Protein AF-A0A0G0GEG6-F1 (afdb_monomer)

Structure (mmCIF, N/CA/C/O backbone):
data_AF-A0A0G0GEG6-F1
#
_entry.id   AF-A0A0G0GEG6-F1
#
loop_
_atom_site.group_PDB
_atom_site.id
_atom_site.type_symbol
_atom_site.label_atom_id
_atom_site.label_alt_id
_atom_site.label_comp_id
_atom_site.label_asym_id
_atom_site.label_entity_id
_atom_site.label_seq_id
_atom_site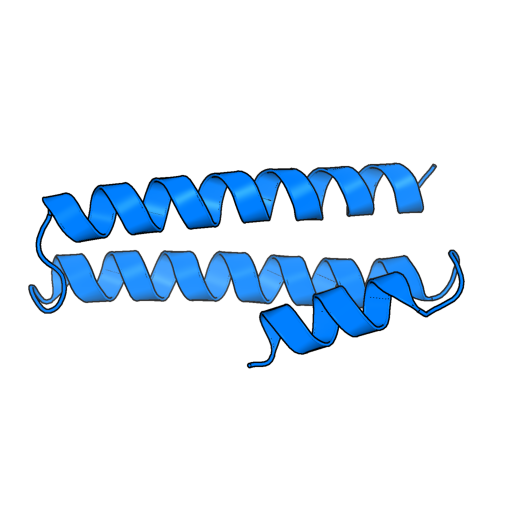.pdbx_PDB_ins_code
_atom_site.Cartn_x
_atom_site.Cartn_y
_atom_site.Cartn_z
_atom_site.occupancy
_atom_site.B_iso_or_equiv
_atom_site.auth_seq_id
_atom_site.auth_comp_id
_atom_site.auth_asym_id
_atom_site.auth_atom_id
_atom_site.pdbx_PDB_model_num
ATOM 1 N N . MET A 1 1 ? -6.068 -9.829 -1.304 1.00 72.88 1 MET A N 1
ATOM 2 C CA . MET A 1 1 ? -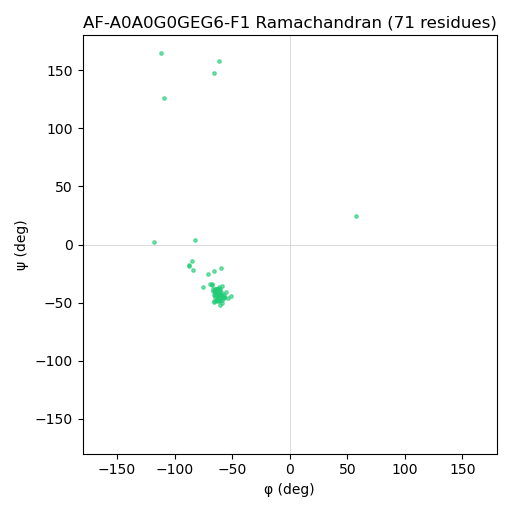5.228 -10.694 -2.159 1.00 72.88 1 MET A CA 1
ATOM 3 C C . MET A 1 1 ? -4.637 -9.897 -3.318 1.00 72.88 1 MET A C 1
ATOM 5 O O . MET A 1 1 ? -3.424 -9.883 -3.461 1.00 72.88 1 MET A O 1
ATOM 9 N N . GLU A 1 2 ? -5.450 -9.096 -4.013 1.00 92.19 2 GLU A N 1
ATOM 10 C CA . GLU A 1 2 ? -5.044 -8.316 -5.197 1.00 92.19 2 GLU A CA 1
ATOM 11 C C . GLU A 1 2 ? -3.782 -7.443 -5.041 1.00 92.19 2 GLU A C 1
ATOM 13 O O . GLU A 1 2 ? -2.935 -7.451 -5.925 1.00 92.19 2 GLU A O 1
ATOM 18 N N . LEU A 1 3 ? -3.599 -6.702 -3.936 1.00 95.25 3 LEU A N 1
ATOM 19 C CA . LEU A 1 3 ? -2.381 -5.890 -3.753 1.00 95.25 3 LEU A CA 1
ATOM 20 C C . LEU A 1 3 ? -1.111 -6.758 -3.748 1.00 95.25 3 LEU A C 1
ATOM 22 O O . LEU A 1 3 ? -0.127 -6.424 -4.403 1.00 95.25 3 LEU A O 1
ATOM 26 N N . LEU A 1 4 ? -1.144 -7.879 -3.026 1.00 95.19 4 LEU A N 1
ATOM 27 C CA . LEU A 1 4 ? -0.010 -8.793 -2.926 1.00 95.19 4 LEU A CA 1
ATOM 28 C C . LEU A 1 4 ? 0.285 -9.448 -4.279 1.00 95.19 4 LEU A C 1
ATOM 30 O O . LEU A 1 4 ? 1.437 -9.486 -4.695 1.00 95.19 4 LEU A O 1
ATOM 34 N N . GLU A 1 5 ? -0.752 -9.892 -4.991 1.00 96.38 5 GLU A N 1
ATOM 35 C CA . GLU A 1 5 ? -0.625 -10.443 -6.344 1.00 96.38 5 GLU A CA 1
ATOM 36 C C . GLU A 1 5 ? 0.041 -9.448 -7.297 1.00 96.38 5 GLU A C 1
ATOM 38 O O . GLU A 1 5 ? 0.963 -9.813 -8.022 1.00 96.38 5 GLU A O 1
ATOM 43 N N . LYS A 1 6 ? -0.365 -8.172 -7.260 1.00 96.06 6 LYS A N 1
ATOM 44 C CA . LYS A 1 6 ? 0.235 -7.126 -8.099 1.00 96.06 6 LYS A CA 1
ATOM 45 C C . LYS A 1 6 ? 1.689 -6.852 -7.720 1.00 96.06 6 LYS A C 1
ATOM 47 O O . LYS A 1 6 ? 2.509 -6.675 -8.615 1.00 96.06 6 LYS A O 1
ATOM 52 N N . ILE A 1 7 ? 2.038 -6.862 -6.430 1.00 95.94 7 ILE A N 1
ATOM 53 C CA . ILE A 1 7 ? 3.436 -6.708 -5.987 1.00 95.94 7 ILE A CA 1
ATOM 54 C C . ILE A 1 7 ? 4.295 -7.891 -6.453 1.00 95.94 7 ILE A C 1
ATOM 56 O O . ILE A 1 7 ? 5.388 -7.680 -6.985 1.00 95.94 7 ILE A O 1
ATOM 60 N N . ILE A 1 8 ? 3.806 -9.124 -6.300 1.00 96.38 8 ILE A N 1
ATOM 61 C CA . ILE A 1 8 ? 4.506 -10.326 -6.770 1.00 96.38 8 ILE A CA 1
ATOM 62 C C . ILE A 1 8 ? 4.675 -10.266 -8.290 1.00 96.38 8 ILE A C 1
ATOM 64 O O . ILE A 1 8 ? 5.786 -10.446 -8.786 1.00 96.38 8 ILE A O 1
ATOM 68 N N . LEU A 1 9 ? 3.616 -9.937 -9.031 1.00 96.69 9 LEU A N 1
ATOM 69 C CA . LEU A 1 9 ? 3.663 -9.810 -10.485 1.00 96.69 9 LEU A CA 1
ATOM 70 C C . LEU A 1 9 ? 4.680 -8.747 -10.923 1.00 96.69 9 LEU A C 1
ATOM 72 O O . LEU A 1 9 ? 5.570 -9.043 -11.713 1.00 96.69 9 LEU A O 1
ATOM 76 N N . ALA A 1 10 ? 4.625 -7.542 -10.349 1.00 95.81 10 ALA A N 1
ATOM 77 C CA . ALA A 1 10 ? 5.562 -6.453 -10.640 1.00 95.81 10 ALA A CA 1
ATOM 78 C C . ALA A 1 10 ? 7.031 -6.800 -10.328 1.00 95.81 10 ALA A C 1
ATOM 80 O O . ALA A 1 10 ? 7.947 -6.146 -10.832 1.00 95.81 10 ALA A O 1
ATOM 81 N N . SER A 1 11 ? 7.271 -7.803 -9.482 1.00 93.81 11 SER A N 1
ATOM 82 C CA . SER A 1 11 ? 8.616 -8.277 -9.1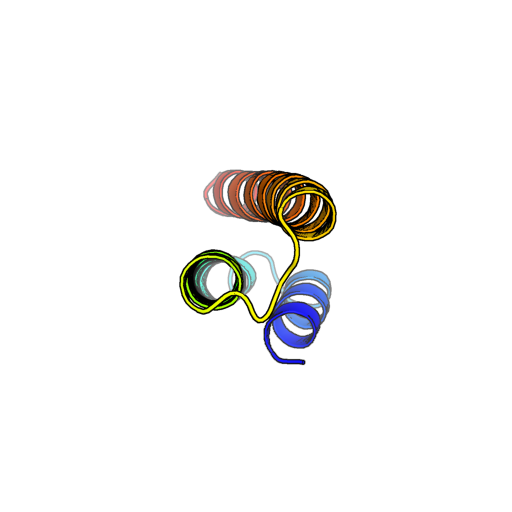41 1.00 93.81 11 SER A CA 1
ATOM 83 C C . SER A 1 11 ? 9.168 -9.294 -10.146 1.00 93.81 11 SER A C 1
ATOM 85 O O . SER A 1 11 ? 10.370 -9.535 -10.142 1.00 93.81 11 SER A O 1
ATOM 87 N N . ASN A 1 12 ? 8.319 -9.857 -11.013 1.00 96.19 12 ASN A N 1
ATOM 88 C CA . ASN A 1 12 ? 8.663 -10.947 -11.934 1.00 96.19 12 ASN A CA 1
ATOM 89 C C . ASN A 1 12 ? 8.516 -10.583 -13.424 1.00 96.19 12 ASN A C 1
ATOM 91 O O . ASN A 1 12 ? 8.738 -11.436 -14.278 1.00 96.19 12 ASN A O 1
ATOM 95 N N . ILE A 1 13 ? 8.148 -9.343 -13.750 1.00 95.00 13 ILE A N 1
ATOM 96 C CA . ILE A 1 13 ? 7.971 -8.876 -15.136 1.00 95.00 13 ILE A CA 1
ATOM 97 C C . ILE A 1 13 ? 9.033 -7.857 -15.545 1.00 95.00 13 ILE A C 1
ATOM 99 O O . ILE A 1 13 ? 9.743 -7.291 -14.708 1.00 95.00 13 ILE A O 1
ATOM 103 N N . SER A 1 14 ? 9.134 -7.621 -16.854 1.00 91.12 14 SER A N 1
ATOM 104 C CA . SER A 1 14 ? 10.081 -6.671 -17.431 1.00 91.12 14 SER A CA 1
ATOM 105 C C . SER A 1 14 ? 9.830 -5.238 -16.947 1.00 91.12 14 SER A C 1
ATOM 107 O O . SER A 1 14 ? 8.724 -4.865 -16.545 1.00 91.12 14 SER A O 1
ATOM 109 N N . LYS A 1 15 ? 10.861 -4.388 -17.019 1.00 85.00 15 LYS A N 1
ATOM 110 C CA . LYS A 1 15 ? 10.758 -2.979 -16.607 1.00 85.00 15 LYS A CA 1
ATOM 111 C C . LYS A 1 15 ? 9.675 -2.226 -17.393 1.00 85.00 15 LYS A C 1
ATOM 113 O O . LYS A 1 15 ? 8.992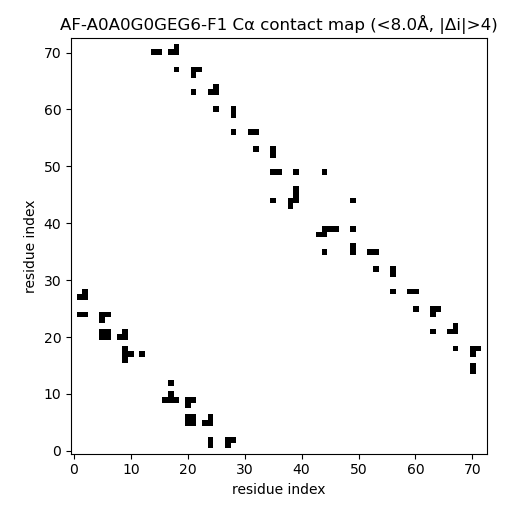 -1.394 -16.801 1.00 85.00 15 LYS A O 1
ATOM 118 N N . GLN A 1 16 ? 9.489 -2.537 -18.683 1.00 86.19 16 GLN A N 1
ATOM 119 C CA . GLN A 1 16 ? 8.456 -1.905 -19.513 1.00 86.19 16 GLN A CA 1
ATOM 120 C C . GLN A 1 16 ? 7.035 -2.244 -19.033 1.00 86.19 16 GLN A C 1
ATOM 122 O O . GLN A 1 16 ? 6.160 -1.381 -19.028 1.00 86.19 16 GLN A O 1
ATOM 127 N N . GLU A 1 17 ? 6.808 -3.479 -18.588 1.00 92.31 17 GLU A N 1
ATOM 128 C CA . GLU A 1 17 ? 5.487 -3.969 -18.163 1.00 92.31 17 GLU A CA 1
ATOM 129 C C . GLU A 1 17 ? 5.194 -3.692 -16.681 1.00 92.31 17 GLU A C 1
ATOM 131 O O . GLU A 1 17 ? 4.042 -3.707 -16.243 1.00 92.31 17 GLU A O 1
ATOM 136 N N . LYS A 1 18 ? 6.233 -3.398 -15.893 1.00 95.00 18 LYS A N 1
ATOM 137 C CA . LYS A 1 18 ? 6.144 -3.176 -14.447 1.00 95.00 18 LYS A CA 1
ATOM 138 C C . LYS A 1 18 ? 5.311 -1.956 -14.065 1.00 95.00 18 LYS A C 1
ATOM 140 O O . LYS A 1 18 ? 4.581 -1.989 -13.073 1.00 95.00 18 LYS A O 1
ATOM 145 N N . LEU A 1 19 ? 5.417 -0.871 -14.830 1.00 95.62 19 LEU A N 1
ATOM 146 C CA . LEU A 1 19 ? 4.808 0.411 -14.476 1.00 95.62 19 LEU A CA 1
ATOM 147 C C . LEU A 1 19 ? 3.265 0.357 -14.408 1.00 95.62 19 LEU A C 1
ATOM 149 O O . LEU A 1 19 ? 2.724 0.812 -13.396 1.00 95.62 19 LEU A O 1
ATOM 153 N N . PRO A 1 20 ? 2.540 -0.200 -15.401 1.00 96.25 20 PRO A N 1
ATOM 154 C CA . PRO A 1 20 ? 1.094 -0.406 -15.297 1.00 96.25 20 PRO A CA 1
ATOM 155 C C . PRO A 1 20 ? 0.679 -1.189 -14.043 1.00 96.25 20 PRO A C 1
ATOM 157 O O . PRO A 1 20 ? -0.198 -0.746 -13.303 1.00 96.25 20 PRO A O 1
ATOM 160 N N . VAL A 1 21 ? 1.373 -2.291 -13.739 1.00 97.62 21 VAL A N 1
ATOM 161 C CA . VAL A 1 21 ? 1.060 -3.145 -12.579 1.00 97.62 21 VAL A CA 1
ATOM 162 C C . VAL A 1 21 ? 1.278 -2.407 -11.256 1.00 97.62 21 VAL A C 1
ATOM 164 O O . VAL A 1 21 ? 0.461 -2.514 -10.341 1.00 97.62 21 VAL A O 1
ATOM 167 N N . LEU A 1 22 ? 2.341 -1.606 -11.147 1.00 97.44 22 LEU A N 1
ATOM 168 C CA . LEU A 1 22 ? 2.588 -0.791 -9.955 1.00 97.44 22 LEU A CA 1
ATOM 169 C C . LEU A 1 22 ? 1.554 0.328 -9.773 1.00 97.44 22 LEU A C 1
ATOM 171 O O . LEU A 1 22 ? 1.201 0.646 -8.638 1.00 97.44 22 LEU A O 1
ATOM 175 N N . ARG A 1 23 ? 1.038 0.914 -10.861 1.00 97.19 23 ARG A N 1
ATOM 176 C CA . ARG A 1 23 ? -0.059 1.894 -10.780 1.00 97.19 23 ARG A CA 1
ATOM 177 C C . ARG A 1 23 ? -1.336 1.249 -10.254 1.00 97.19 23 ARG A C 1
ATOM 179 O O . ARG A 1 23 ? -1.984 1.820 -9.383 1.00 97.19 23 ARG A O 1
ATOM 186 N N . GLU A 1 24 ? -1.657 0.041 -10.707 1.00 97.75 24 GLU A N 1
ATOM 187 C CA . GLU A 1 24 ? -2.778 -0.722 -10.150 1.00 97.75 24 GLU A CA 1
ATOM 188 C C . GLU A 1 24 ? -2.563 -1.049 -8.668 1.00 97.75 24 GLU A C 1
ATOM 190 O O . GLU A 1 24 ? -3.478 -0.877 -7.865 1.00 97.75 24 GLU A O 1
ATOM 195 N N . ALA A 1 25 ? -1.348 -1.451 -8.276 1.00 98.06 25 ALA A N 1
ATOM 196 C CA . ALA A 1 25 ? -1.011 -1.666 -6.870 1.00 98.06 25 ALA A CA 1
ATOM 197 C C . ALA A 1 25 ? -1.220 -0.390 -6.032 1.00 98.06 25 ALA A C 1
ATOM 199 O O . ALA A 1 25 ? -1.799 -0.464 -4.950 1.00 98.06 25 ALA A O 1
ATOM 200 N N . SER A 1 26 ? -0.834 0.783 -6.549 1.00 98.06 26 SER A N 1
ATOM 201 C CA . SER A 1 26 ? -1.076 2.078 -5.894 1.00 98.06 26 SER A CA 1
ATOM 202 C C . SER A 1 26 ? -2.564 2.314 -5.628 1.00 98.06 26 SER A C 1
ATOM 204 O O . SER A 1 26 ? -2.938 2.658 -4.511 1.00 98.06 26 SER A O 1
ATOM 206 N N . VAL A 1 27 ? -3.426 2.047 -6.615 1.00 98.12 27 VAL A N 1
ATOM 207 C CA . VAL A 1 27 ? -4.887 2.172 -6.456 1.00 98.12 27 VAL A CA 1
ATOM 208 C C . VAL A 1 27 ? -5.404 1.240 -5.355 1.00 98.12 27 VAL A C 1
ATOM 210 O O . VAL A 1 27 ? -6.268 1.624 -4.568 1.00 98.12 27 VAL A O 1
ATOM 213 N N . LYS A 1 28 ? -4.862 0.019 -5.246 1.00 98.06 28 LYS A N 1
ATOM 214 C CA . LYS A 1 28 ? -5.242 -0.923 -4.179 1.00 98.06 28 LYS A CA 1
ATOM 215 C C . LYS A 1 28 ? -4.767 -0.471 -2.794 1.00 98.06 28 LYS A C 1
ATOM 217 O O . LYS A 1 28 ? -5.481 -0.704 -1.821 1.00 98.06 28 LYS A O 1
ATOM 222 N N . VAL A 1 29 ? -3.614 0.193 -2.693 1.00 98.19 29 VAL A N 1
ATOM 223 C CA . VAL A 1 29 ? -3.161 0.824 -1.439 1.00 98.19 29 VAL A CA 1
ATOM 224 C C . VAL A 1 29 ? -4.142 1.916 -1.005 1.00 98.19 29 VAL A C 1
ATOM 226 O O . VAL A 1 29 ? -4.554 1.937 0.155 1.00 98.19 29 VAL A O 1
ATOM 229 N N . ASP A 1 30 ? -4.567 2.781 -1.928 1.00 98.12 30 ASP A N 1
ATOM 230 C CA . ASP A 1 30 ? -5.524 3.852 -1.626 1.00 98.12 30 ASP A CA 1
ATOM 231 C C . ASP A 1 30 ? -6.898 3.303 -1.225 1.00 98.12 30 ASP A C 1
ATOM 233 O O . ASP A 1 30 ? -7.510 3.787 -0.271 1.00 98.12 30 ASP A O 1
ATOM 237 N N . LEU A 1 31 ? -7.351 2.232 -1.881 1.00 98.00 31 LEU A N 1
ATOM 238 C CA . LEU A 1 31 ? -8.581 1.538 -1.504 1.00 98.00 31 LEU A CA 1
ATOM 239 C C . LEU A 1 31 ? -8.522 0.998 -0.065 1.00 98.00 31 LEU A C 1
ATOM 241 O O . LEU A 1 31 ? -9.480 1.155 0.692 1.00 98.00 31 LEU A O 1
ATOM 245 N N . LEU A 1 32 ? -7.396 0.401 0.339 1.00 97.44 32 LEU A N 1
ATOM 246 C CA . LEU A 1 32 ? -7.218 -0.096 1.707 1.00 97.44 32 LEU A CA 1
ATOM 247 C C . LEU A 1 32 ? -7.227 1.033 2.743 1.00 97.44 32 LEU A C 1
ATOM 249 O O . LEU A 1 32 ? -7.864 0.874 3.782 1.00 97.44 32 L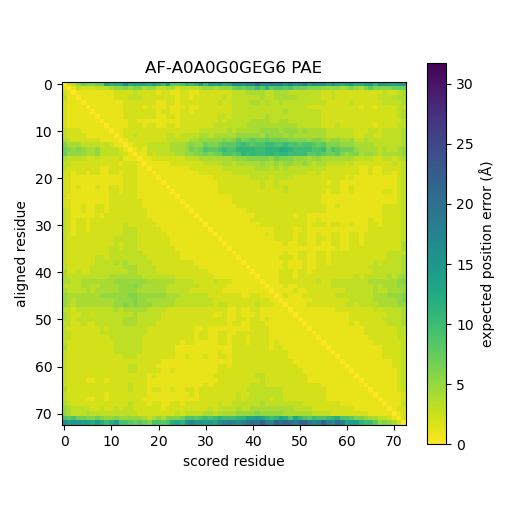EU A O 1
ATOM 253 N N . ARG A 1 33 ? -6.608 2.186 2.451 1.00 97.56 33 ARG A N 1
ATOM 254 C CA . ARG A 1 33 ? -6.691 3.375 3.324 1.00 97.56 33 ARG A CA 1
ATOM 255 C C . ARG A 1 33 ? -8.134 3.807 3.551 1.00 97.56 33 ARG A C 1
ATOM 257 O O . ARG A 1 33 ? -8.538 4.053 4.686 1.00 97.56 33 ARG A O 1
ATOM 264 N N . VAL A 1 34 ? -8.933 3.855 2.482 1.00 98.00 34 VAL A N 1
ATOM 265 C CA . VAL A 1 34 ? -10.361 4.186 2.584 1.00 98.00 34 VAL A CA 1
ATOM 266 C C . VAL A 1 34 ? -11.087 3.169 3.463 1.00 98.00 34 VAL A C 1
ATOM 268 O O . VAL A 1 34 ? -11.829 3.571 4.354 1.00 98.00 34 VAL A O 1
ATOM 271 N N . PHE A 1 35 ? -10.844 1.868 3.286 1.00 97.88 35 PHE A N 1
ATOM 272 C CA . PHE A 1 35 ? -11.461 0.845 4.133 1.00 97.88 35 PHE A CA 1
ATOM 273 C C . PHE A 1 35 ? -11.041 0.931 5.600 1.00 97.88 35 PHE A C 1
ATOM 275 O O . PHE A 1 35 ? -11.895 0.774 6.469 1.00 97.88 35 PHE A O 1
ATOM 282 N N . PHE A 1 36 ? -9.776 1.216 5.905 1.00 98.06 36 PHE A N 1
ATOM 283 C CA . PHE A 1 36 ? -9.334 1.393 7.290 1.00 98.06 36 PHE A CA 1
ATOM 284 C C . PHE A 1 36 ? -9.982 2.615 7.933 1.00 98.06 36 PHE A C 1
ATOM 286 O O . PHE A 1 36 ? -10.470 2.524 9.062 1.00 98.06 36 PHE A O 1
ATOM 293 N N . LYS A 1 37 ? -10.070 3.728 7.197 1.00 97.69 37 LYS A N 1
ATOM 294 C CA . LYS A 1 37 ? -10.763 4.933 7.658 1.00 97.69 37 LYS A CA 1
ATOM 295 C C . LYS A 1 37 ? -12.245 4.667 7.912 1.00 97.69 37 LYS A C 1
ATOM 297 O O . LYS A 1 37 ? -12.729 4.964 8.997 1.00 97.69 37 LYS A O 1
ATOM 302 N N . LEU A 1 38 ? -12.939 4.031 6.968 1.00 98.50 38 LEU A N 1
ATOM 303 C CA . LEU A 1 38 ? -14.343 3.651 7.137 1.00 98.50 38 LEU A CA 1
ATOM 304 C C . LEU A 1 38 ? -14.534 2.679 8.306 1.00 98.50 38 LEU A C 1
ATOM 306 O O . LEU A 1 38 ? -15.462 2.838 9.091 1.00 98.50 38 LEU A O 1
ATOM 310 N N . GLY A 1 39 ? -13.642 1.700 8.462 1.00 98.38 39 GLY A N 1
ATOM 311 C CA . GLY A 1 39 ? -13.668 0.762 9.581 1.00 98.38 39 GLY A CA 1
ATOM 312 C C . GLY A 1 39 ? -13.528 1.464 10.931 1.00 98.38 39 GLY A C 1
ATOM 313 O O . GLY A 1 39 ? -14.242 1.122 11.872 1.00 98.38 39 GLY A O 1
ATOM 314 N N . LYS A 1 40 ? -12.672 2.485 11.026 1.00 98.25 40 LYS A N 1
ATOM 315 C CA . LYS A 1 40 ? -12.589 3.350 12.208 1.00 98.25 40 LYS A CA 1
ATOM 316 C C . LYS A 1 40 ? -13.864 4.175 12.402 1.00 98.25 40 LYS A C 1
ATOM 318 O O . LYS A 1 40 ? -14.407 4.188 13.505 1.00 98.25 40 LYS A O 1
ATOM 323 N N . ASP A 1 41 ? -14.342 4.851 11.360 1.00 98.19 41 ASP A N 1
ATOM 324 C CA . ASP A 1 41 ? -15.499 5.757 11.434 1.00 98.19 41 ASP A CA 1
ATOM 325 C C . ASP A 1 41 ? -16.778 5.007 11.850 1.00 98.19 41 ASP A C 1
ATOM 327 O O . ASP A 1 41 ? -17.576 5.505 12.645 1.00 98.19 41 ASP A O 1
ATOM 331 N N . LEU A 1 42 ? -16.928 3.762 11.390 1.00 98.38 42 LEU A N 1
ATOM 332 C CA . LEU A 1 42 ? -18.008 2.847 11.767 1.00 98.38 42 LEU A CA 1
ATOM 333 C C . LEU A 1 42 ? -17.757 2.108 13.093 1.00 98.38 42 LEU A C 1
ATOM 335 O O . LEU A 1 42 ? -18.560 1.260 13.478 1.00 98.38 42 LEU A O 1
ATOM 339 N N . LYS A 1 43 ? -16.662 2.415 13.801 1.00 97.56 43 LYS A N 1
ATOM 340 C CA . LYS A 1 43 ? -16.245 1.784 15.068 1.00 97.56 43 LYS A CA 1
ATOM 341 C C . LYS A 1 43 ? -16.046 0.262 14.986 1.00 97.56 43 LYS A C 1
ATOM 343 O O . LYS A 1 43 ? -16.113 -0.425 16.001 1.00 97.56 43 LYS A O 1
ATOM 348 N N . ILE A 1 44 ? -15.773 -0.261 13.792 1.00 98.50 44 ILE A N 1
ATOM 349 C 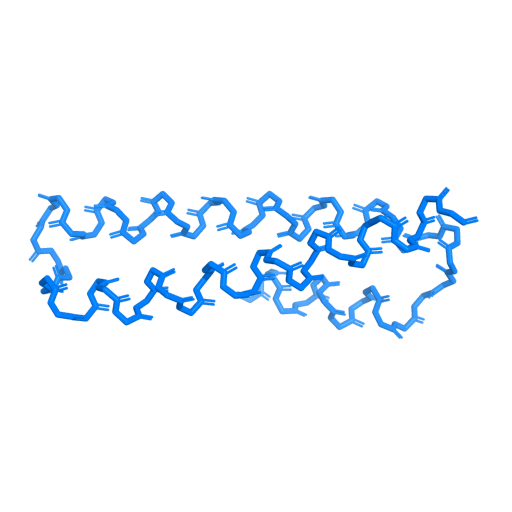CA . ILE A 1 44 ? -15.378 -1.659 13.557 1.00 98.50 44 ILE A CA 1
ATOM 350 C C . ILE A 1 44 ? -13.914 -1.862 13.976 1.00 98.50 44 ILE A C 1
ATOM 352 O O . ILE A 1 44 ? -13.551 -2.908 14.507 1.00 98.50 44 ILE A O 1
ATOM 356 N N . ILE A 1 45 ? -13.073 -0.849 13.745 1.00 98.00 45 ILE A N 1
ATOM 357 C CA . ILE A 1 45 ? -11.649 -0.842 14.090 1.00 98.00 45 ILE A CA 1
ATOM 358 C C . ILE A 1 45 ? -11.425 0.135 15.245 1.00 98.00 45 ILE A C 1
ATOM 360 O O . ILE A 1 45 ? -11.770 1.312 15.162 1.00 98.00 45 ILE A O 1
ATOM 364 N N . GLU A 1 46 ? -10.807 -0.348 16.320 1.00 98.06 46 GLU A N 1
ATOM 365 C CA . GLU A 1 46 ? -10.391 0.490 17.444 1.00 98.06 46 GLU A CA 1
ATOM 366 C C . GLU A 1 46 ? -9.300 1.490 17.028 1.00 98.06 46 GLU A C 1
ATOM 368 O O . GLU A 1 46 ? -8.436 1.182 16.208 1.00 98.06 46 GLU A O 1
ATOM 373 N N . ASN A 1 47 ? -9.278 2.673 17.647 1.00 96.62 47 ASN A N 1
ATOM 374 C CA . ASN A 1 47 ? -8.356 3.752 17.271 1.00 96.62 47 ASN A CA 1
ATOM 375 C C . ASN A 1 47 ? -6.874 3.344 17.279 1.00 96.62 47 ASN A C 1
ATOM 377 O O . ASN A 1 47 ? -6.143 3.734 16.373 1.00 96.62 47 ASN A O 1
ATOM 381 N N . ILE A 1 48 ? -6.435 2.564 18.272 1.00 97.50 48 ILE A N 1
ATOM 382 C CA . ILE A 1 48 ? -5.038 2.106 18.372 1.00 97.50 48 ILE A CA 1
ATOM 383 C C . ILE A 1 48 ? -4.689 1.207 17.180 1.00 97.50 48 ILE A C 1
ATOM 385 O O . ILE A 1 48 ? -3.712 1.465 16.482 1.00 97.50 48 ILE A O 1
ATOM 389 N N . LYS A 1 49 ? -5.551 0.230 16.871 1.00 97.75 49 LYS A N 1
ATOM 390 C CA . LYS A 1 49 ? -5.385 -0.666 15.716 1.00 97.75 49 LYS A CA 1
ATOM 391 C C . LYS A 1 49 ? -5.429 0.096 14.392 1.00 97.75 49 LYS A C 1
ATOM 393 O O . LYS A 1 49 ? -4.661 -0.201 13.485 1.00 97.75 49 LYS A O 1
ATOM 398 N N . TYR A 1 50 ? -6.297 1.103 14.273 1.00 98.12 50 TYR A N 1
ATOM 399 C CA . TYR A 1 50 ? -6.331 1.968 13.094 1.00 98.12 50 TYR A CA 1
ATOM 400 C C . TYR A 1 50 ? -4.993 2.684 12.878 1.00 98.12 50 TYR A C 1
ATOM 402 O O . TYR A 1 50 ? -4.520 2.729 11.750 1.00 98.12 50 TYR A O 1
ATOM 410 N N . ILE A 1 51 ? -4.363 3.210 13.935 1.00 97.94 51 ILE A N 1
ATOM 411 C CA . ILE A 1 51 ? -3.062 3.890 13.824 1.00 97.94 51 ILE A CA 1
ATOM 412 C C . ILE A 1 51 ? -1.985 2.923 13.314 1.00 97.94 51 ILE A C 1
ATOM 414 O O . ILE A 1 51 ? -1.215 3.276 12.424 1.00 97.94 51 ILE A O 1
ATOM 418 N N . GLU A 1 52 ? -1.949 1.694 13.829 1.00 98.31 52 GLU A N 1
ATOM 419 C CA . GLU A 1 52 ? -1.006 0.662 13.376 1.00 98.31 52 GLU A CA 1
ATOM 420 C C . GLU A 1 52 ? -1.218 0.288 11.900 1.00 98.31 52 GLU A C 1
ATOM 422 O O . GLU A 1 52 ? -0.257 0.204 11.125 1.00 98.31 52 GLU A O 1
ATOM 427 N N . LEU A 1 53 ? -2.479 0.116 11.491 1.00 98.06 53 LEU A N 1
ATOM 428 C CA . LEU A 1 53 ? -2.854 -0.162 10.103 1.00 98.06 53 LEU A CA 1
ATOM 429 C C . LEU A 1 53 ? -2.504 1.006 9.173 1.00 98.06 53 LEU A C 1
ATOM 431 O O . LEU A 1 53 ? -1.945 0.781 8.098 1.00 98.06 53 LEU A O 1
ATOM 435 N N . GLU A 1 54 ? -2.776 2.241 9.596 1.00 97.62 54 GLU A N 1
ATOM 436 C CA . GLU A 1 54 ? -2.510 3.454 8.821 1.00 97.62 54 GLU A CA 1
ATOM 437 C C . GLU A 1 54 ? -1.003 3.689 8.635 1.00 97.62 54 GLU A C 1
ATOM 439 O O . GLU A 1 54 ? -0.547 4.024 7.538 1.00 97.62 54 GLU A O 1
ATOM 444 N N . ASN A 1 55 ? -0.201 3.436 9.671 1.00 98.25 55 ASN A N 1
ATOM 445 C CA . ASN A 1 55 ? 1.259 3.478 9.574 1.00 98.25 55 ASN A CA 1
ATOM 446 C C . ASN A 1 55 ? 1.772 2.429 8.578 1.00 98.25 55 ASN A C 1
ATOM 448 O O . ASN A 1 55 ? 2.562 2.743 7.686 1.00 98.25 55 ASN A O 1
ATOM 452 N N . SER A 1 56 ? 1.268 1.198 8.678 1.00 97.94 56 SER A N 1
ATOM 453 C CA . SER A 1 56 ? 1.675 0.096 7.802 1.00 97.94 56 SER A CA 1
ATOM 454 C C . SER A 1 56 ? 1.336 0.375 6.332 1.00 97.94 56 SER A C 1
ATOM 456 O O . SER A 1 56 ? 2.192 0.246 5.456 1.00 97.94 56 SER A O 1
ATOM 458 N N . ILE A 1 57 ? 0.106 0.815 6.038 1.00 97.75 57 ILE A N 1
ATOM 459 C CA . ILE A 1 57 ? -0.319 1.114 4.660 1.00 97.75 57 ILE A CA 1
ATOM 460 C C . ILE A 1 57 ? 0.352 2.377 4.102 1.00 97.75 57 ILE A C 1
ATOM 462 O O . ILE A 1 57 ? 0.535 2.514 2.888 1.00 97.75 57 ILE A O 1
ATOM 466 N N . THR A 1 58 ? 0.767 3.301 4.970 1.00 98.19 58 THR A N 1
ATOM 467 C CA . THR A 1 58 ? 1.576 4.461 4.585 1.00 98.19 58 THR A CA 1
ATOM 468 C C . THR A 1 58 ? 2.953 4.034 4.094 1.00 98.19 58 THR A C 1
ATOM 470 O O . THR A 1 58 ? 3.348 4.444 3.000 1.00 98.19 58 THR A O 1
ATOM 473 N N . GLU A 1 59 ? 3.652 3.168 4.831 1.00 98.38 59 GLU A N 1
ATOM 474 C CA . GLU A 1 59 ? 4.961 2.663 4.401 1.00 98.38 59 GLU A CA 1
ATOM 475 C C . GLU A 1 59 ? 4.869 1.835 3.117 1.00 98.38 59 GLU A C 1
ATOM 477 O O . GLU A 1 59 ? 5.634 2.070 2.179 1.00 98.38 59 GLU A O 1
ATOM 482 N N . ILE A 1 60 ? 3.859 0.967 2.995 1.00 97.81 60 ILE A N 1
ATOM 483 C CA . ILE A 1 60 ? 3.599 0.233 1.746 1.00 97.81 60 ILE A CA 1
ATOM 484 C C . ILE A 1 60 ? 3.390 1.208 0.576 1.00 97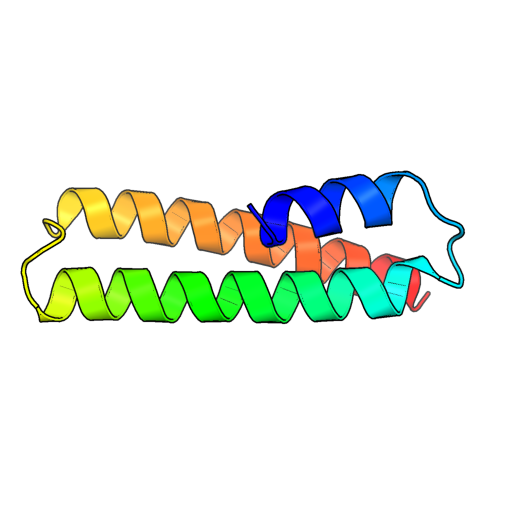.81 60 ILE A C 1
ATOM 486 O O . ILE A 1 60 ? 3.960 1.028 -0.500 1.00 97.81 60 ILE A O 1
ATOM 490 N N . GLY A 1 61 ? 2.621 2.283 0.776 1.00 98.12 61 GLY A N 1
ATOM 491 C CA . GLY A 1 61 ? 2.415 3.301 -0.253 1.00 98.12 61 GLY A CA 1
ATOM 492 C C . GLY A 1 61 ? 3.694 4.039 -0.656 1.00 98.12 61 GLY A C 1
ATOM 493 O O . GLY A 1 61 ? 3.894 4.297 -1.843 1.00 98.12 61 GLY A O 1
ATOM 494 N N . LYS A 1 62 ? 4.590 4.340 0.294 1.00 98.44 62 LYS A N 1
ATOM 495 C CA . LYS A 1 62 ? 5.907 4.927 -0.008 1.00 98.44 62 LYS A CA 1
ATOM 496 C C . LYS A 1 62 ? 6.762 3.978 -0.846 1.00 98.44 62 LYS A C 1
ATOM 498 O O . LYS A 1 62 ? 7.369 4.426 -1.817 1.00 98.44 62 LYS A O 1
ATOM 503 N N . MET A 1 63 ? 6.769 2.684 -0.518 1.00 97.81 63 MET A N 1
ATOM 504 C CA . MET A 1 63 ? 7.489 1.662 -1.286 1.00 97.81 63 MET A CA 1
ATOM 505 C C . MET A 1 63 ? 6.974 1.584 -2.727 1.00 97.81 63 MET A C 1
ATOM 507 O O . MET A 1 63 ? 7.754 1.734 -3.668 1.00 97.81 63 MET A O 1
ATOM 511 N N . VAL A 1 64 ? 5.655 1.444 -2.908 1.00 97.62 64 VAL A N 1
ATOM 512 C CA . VAL A 1 64 ? 5.028 1.387 -4.241 1.00 97.62 64 VAL A CA 1
ATOM 513 C C . VAL A 1 64 ? 5.305 2.668 -5.033 1.00 97.62 64 VAL A C 1
ATOM 515 O O . VAL A 1 64 ? 5.725 2.600 -6.188 1.00 97.62 64 VAL A O 1
ATOM 518 N N . GLY A 1 65 ? 5.156 3.841 -4.411 1.00 97.56 65 GLY A N 1
ATOM 519 C CA . GLY A 1 65 ? 5.459 5.126 -5.044 1.00 97.56 65 GLY A CA 1
ATOM 520 C C . GLY A 1 65 ? 6.930 5.269 -5.452 1.00 97.56 65 GLY A C 1
ATOM 521 O O . GLY A 1 65 ? 7.225 5.787 -6.531 1.00 97.56 65 GLY A O 1
ATOM 522 N N . GLY A 1 66 ? 7.858 4.773 -4.631 1.00 97.12 66 GLY A N 1
ATOM 523 C CA . GLY A 1 66 ? 9.284 4.712 -4.955 1.00 97.12 66 GLY A CA 1
ATOM 524 C C . GLY A 1 66 ? 9.565 3.837 -6.178 1.00 97.12 66 GLY A C 1
ATOM 525 O O . GLY A 1 66 ? 10.278 4.258 -7.089 1.00 97.12 66 GLY A O 1
ATOM 526 N N . TRP A 1 67 ? 8.944 2.659 -6.258 1.00 96.69 67 TRP A N 1
ATOM 527 C CA . TRP A 1 67 ? 9.096 1.762 -7.407 1.00 96.69 67 TRP A CA 1
ATOM 528 C C . TRP A 1 67 ? 8.483 2.321 -8.692 1.00 96.69 67 TRP A C 1
ATOM 530 O O . TRP A 1 67 ? 9.055 2.125 -9.765 1.00 96.69 67 TRP A O 1
ATOM 540 N N . ILE A 1 68 ? 7.363 3.049 -8.606 1.00 96.56 68 ILE A N 1
ATOM 541 C CA . ILE A 1 68 ? 6.776 3.753 -9.758 1.00 96.56 68 ILE A CA 1
ATOM 542 C C . ILE A 1 68 ? 7.772 4.776 -10.305 1.00 96.56 68 ILE A C 1
ATOM 544 O O . ILE A 1 68 ? 8.026 4.799 -11.508 1.00 96.56 68 ILE A O 1
ATOM 548 N N . LYS A 1 69 ? 8.375 5.594 -9.431 1.00 95.62 69 LYS A N 1
ATOM 549 C CA . LYS A 1 69 ? 9.387 6.584 -9.834 1.00 95.62 69 LYS A CA 1
ATOM 550 C C . LYS A 1 69 ? 10.585 5.916 -10.510 1.00 95.62 69 LYS A C 1
ATOM 552 O O . LYS A 1 69 ? 10.945 6.327 -11.604 1.00 95.62 69 LYS A O 1
ATOM 557 N N . ALA A 1 70 ? 11.117 4.847 -9.916 1.00 93.12 70 ALA A N 1
ATOM 558 C CA . ALA A 1 70 ? 12.246 4.089 -10.466 1.00 93.12 70 ALA A CA 1
ATOM 559 C C . ALA A 1 70 ? 11.930 3.361 -11.790 1.00 93.12 70 ALA A C 1
ATOM 561 O O . ALA A 1 70 ? 12.837 3.026 -12.549 1.00 93.12 70 ALA A O 1
ATOM 562 N N . SER A 1 71 ? 10.651 3.087 -12.066 1.00 91.44 71 SER A N 1
ATOM 563 C CA . SER A 1 71 ? 10.215 2.464 -13.324 1.00 91.44 71 SER A CA 1
ATOM 564 C C . SER A 1 71 ? 9.953 3.490 -14.436 1.00 91.44 71 SER A C 1
ATOM 566 O O . SER A 1 71 ? 9.938 3.106 -15.599 1.00 91.44 71 SER A O 1
ATOM 568 N N . ASN A 1 72 ? 9.760 4.774 -14.095 1.00 84.25 72 ASN A N 1
ATOM 569 C CA . ASN A 1 72 ? 9.645 5.884 -15.056 1.00 84.25 72 ASN A CA 1
ATOM 570 C C . ASN A 1 72 ? 11.006 6.449 -15.506 1.00 84.25 72 ASN A C 1
ATOM 572 O O . ASN A 1 72 ? 11.063 7.123 -16.530 1.00 84.25 72 ASN A O 1
ATOM 576 N N . SER A 1 73 ? 12.063 6.233 -14.717 1.00 71.25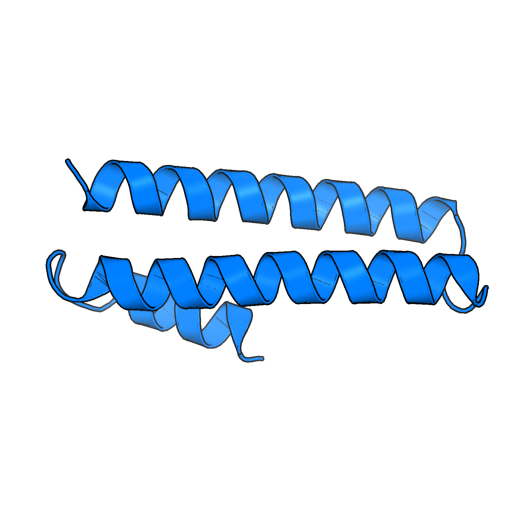 73 SER A N 1
ATOM 577 C CA . SER A 1 73 ? 13.457 6.610 -15.007 1.00 71.25 73 SER A CA 1
ATOM 578 C C . SER A 1 73 ? 14.184 5.520 -15.772 1.00 71.25 73 SER A C 1
ATOM 580 O O . SER A 1 73 ? 14.921 5.820 -16.726 1.00 71.25 73 SER A O 1
#

Radius of gyration: 13.82 Å; Cα contacts (8 Å, |Δi|>4): 52; chains: 1; bounding box: 32×18×38 Å

pLDDT: mean 95.78, std 4.92, range [71.25, 98.5]

Sequence (73 aa):
MELLEKIILASNISKQEKLPVLREASVKVDLLRVFFKLGKDLKIIENIKYIELENSITEIGKMVGGWIKASNS

Nearest PDB structures (foldseek):
  2rld-assembly1_E  TM=9.443E-01  e=1.527E-01  Bacteroides thetaiotaomicron VPI-5482
  6vme-assembly5_N  TM=8.312E-01  e=1.419E+00  Homo sapiens
  2f6m-assembly2_C  TM=9.328E-01  e=2.924E+00  Saccharomyces cerevisiae
  2p22-assembly1_B  TM=9.039E-01  e=3.503E+00  Saccharomyces cerevisiae
  2f6m-assembly1_A  TM=9.070E-01  e=4.734E+00  Saccharomyces cerevisiae

Mean predicted aligned error: 2.62 Å

Secondary structure (DSSP, 8-state):
-HHHHHHHHHHHS-HHHHH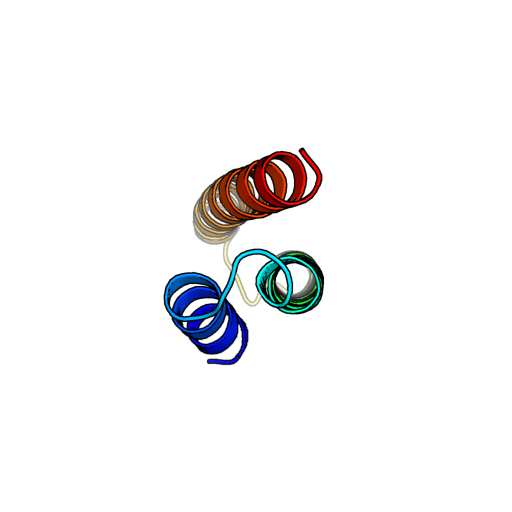HHHHHHHHHHHHHHHHHHHHHHTTSS-HHHHHHHHHHHHHHHHHHHHHHHHHH-

Foldseek 3Di:
DLLVVLVVVLVPDDLVPNLVSLVVSLVVLVVVLVVLVVCVVVVVDDPVRSVVSNVVSVVVNVVSVVSNVVSVD

Solvent-accessible surface area (backbone atoms only — not comparable to full-atom values): 3992 Å² total; per-residue (Å²): 110,66,49,60,54,30,53,56,48,41,71,74,50,55,69,85,62,21,43,64,37,40,53,53,30,50,53,45,47,54,50,49,53,52,51,51,51,49,31,37,77,72,65,75,34,56,72,70,61,41,51,56,51,51,54,51,53,49,53,51,44,52,53,48,53,51,51,44,56,65,52,76,106